Protein AF-A0A521VC53-F1 (afdb_monomer_lite)

Foldseek 3Di:
DDDDDDPDPPPPPPPPPPPPPDQADWDWDDQDDQWIWIQHSVRDIDTTPHPNPPPDGPDVCVVVVVD

pLDDT: mean 76.7, std 16.57, range [40.06, 96.5]

Structure (mmCIF, N/CA/C/O backbone):
data_AF-A0A521VC53-F1
#
_entry.id   AF-A0A521VC53-F1
#
loop_
_atom_site.group_PDB
_atom_site.id
_atom_site.type_symbol
_atom_site.label_atom_id
_atom_site.label_alt_id
_atom_site.label_comp_id
_atom_site.label_asym_id
_atom_site.label_entity_id
_atom_site.label_seq_id
_atom_site.pdbx_PDB_ins_code
_atom_site.Cartn_x
_atom_site.Cartn_y
_atom_site.Cartn_z
_atom_site.occupancy
_atom_site.B_iso_or_equiv
_atom_site.auth_seq_id
_atom_site.auth_comp_id
_atom_site.auth_asym_id
_atom_site.auth_atom_id
_atom_site.pdbx_PDB_model_num
ATOM 1 N N . MET A 1 1 ? -20.762 -25.725 69.562 1.00 40.06 1 MET A N 1
ATOM 2 C CA . MET A 1 1 ? -21.795 -25.582 68.514 1.00 40.06 1 MET A CA 1
ATOM 3 C C . MET A 1 1 ? -21.249 -24.646 67.453 1.00 40.06 1 MET A C 1
ATOM 5 O O . MET A 1 1 ? -20.975 -23.492 67.745 1.00 40.06 1 MET A O 1
ATOM 9 N N . ARG A 1 2 ? -20.951 -25.202 66.278 1.00 47.12 2 ARG A N 1
ATOM 10 C CA . ARG A 1 2 ? -20.429 -24.499 65.104 1.00 47.12 2 ARG A CA 1
ATOM 11 C C . ARG A 1 2 ? -21.592 -23.798 64.398 1.00 47.12 2 ARG A C 1
ATOM 13 O O . ARG A 1 2 ? -22.481 -24.500 63.942 1.00 47.12 2 ARG A O 1
ATOM 20 N N . ALA A 1 3 ? -21.567 -22.477 64.294 1.00 49.28 3 ALA A N 1
ATOM 21 C CA . ALA A 1 3 ? -22.285 -21.659 63.307 1.00 49.28 3 ALA A CA 1
ATOM 22 C C . ALA A 1 3 ? -21.905 -20.207 63.645 1.00 49.28 3 ALA A C 1
ATOM 24 O O . ALA A 1 3 ? -21.907 -19.847 64.810 1.00 49.28 3 ALA A O 1
ATOM 25 N N . LEU A 1 4 ? -21.484 -19.338 62.739 1.00 47.66 4 LEU A N 1
ATOM 26 C CA . LEU A 1 4 ? -21.992 -19.154 61.397 1.00 47.66 4 LEU A CA 1
ATOM 27 C C . LEU A 1 4 ? -20.886 -18.496 60.564 1.00 47.66 4 LEU A C 1
ATOM 29 O O . LEU A 1 4 ? -20.312 -17.478 60.946 1.00 47.66 4 LEU A O 1
ATOM 33 N N . ARG A 1 5 ? -20.553 -19.146 59.451 1.00 48.25 5 ARG A N 1
ATOM 34 C CA . ARG A 1 5 ? -19.697 -18.610 58.394 1.00 48.25 5 ARG A CA 1
ATOM 35 C C . ARG A 1 5 ? -20.502 -17.656 57.511 1.00 48.25 5 ARG A C 1
ATOM 37 O O . ARG A 1 5 ? -21.717 -17.784 57.425 1.00 48.25 5 ARG A O 1
ATOM 44 N N . ALA A 1 6 ? -19.744 -16.853 56.767 1.00 46.78 6 ALA A N 1
ATOM 45 C CA . ALA A 1 6 ? -20.119 -16.107 55.566 1.00 46.78 6 ALA A CA 1
ATOM 46 C C . ALA A 1 6 ? -20.691 -14.701 55.796 1.00 46.78 6 ALA A C 1
ATOM 48 O O . ALA A 1 6 ? -21.860 -14.425 55.552 1.00 46.78 6 ALA A O 1
ATOM 49 N N . VAL A 1 7 ? -19.796 -13.771 56.146 1.00 56.25 7 VAL A N 1
ATOM 50 C CA . VAL A 1 7 ? -19.925 -12.398 55.645 1.00 56.25 7 VAL A CA 1
ATOM 51 C C . VAL A 1 7 ? -19.615 -12.460 54.151 1.00 56.25 7 VAL A C 1
ATOM 53 O O . VAL A 1 7 ? -18.486 -12.733 53.743 1.00 56.25 7 VAL A O 1
ATOM 56 N N . MET A 1 8 ? -20.662 -12.314 53.347 1.00 51.19 8 MET A N 1
ATOM 57 C CA . MET A 1 8 ? -20.606 -12.262 51.894 1.00 51.19 8 MET A CA 1
ATOM 58 C C . MET A 1 8 ? -19.837 -10.995 51.499 1.00 51.19 8 MET A C 1
ATOM 60 O O . MET A 1 8 ? -20.321 -9.879 51.679 1.00 51.19 8 MET A O 1
ATOM 64 N N . VAL A 1 9 ? -18.611 -11.166 51.006 1.00 54.94 9 VAL A N 1
ATOM 65 C CA . VAL A 1 9 ? -17.843 -10.092 50.375 1.00 54.94 9 VAL A CA 1
ATOM 66 C C . VAL A 1 9 ? -18.558 -9.758 49.071 1.00 54.94 9 VAL A C 1
ATOM 68 O O . VAL A 1 9 ? -18.413 -10.464 48.075 1.00 54.94 9 VAL A O 1
ATOM 71 N N . ALA A 1 10 ? -19.367 -8.700 49.085 1.00 55.28 10 ALA A N 1
ATOM 72 C CA . ALA A 1 10 ? -19.875 -8.071 47.876 1.00 55.28 10 ALA A CA 1
ATOM 73 C C . ALA A 1 10 ? -18.699 -7.364 47.187 1.00 55.28 10 ALA A C 1
ATOM 75 O O . ALA A 1 10 ? -18.489 -6.161 47.329 1.00 55.28 10 ALA A O 1
ATOM 76 N N . GLY A 1 11 ? -17.875 -8.150 46.494 1.00 54.22 11 GLY A N 1
ATOM 77 C CA . GLY A 1 11 ? -16.872 -7.641 45.577 1.00 54.22 11 GLY A CA 1
ATOM 78 C C . GLY A 1 11 ? -17.598 -6.989 44.414 1.00 54.22 11 GLY A C 1
ATOM 79 O O . GLY A 1 11 ? -18.028 -7.671 43.487 1.00 54.22 11 GLY A O 1
ATOM 80 N N . PHE A 1 12 ? -17.763 -5.671 44.480 1.00 57.69 12 PHE A N 1
ATOM 81 C CA . PHE A 1 12 ? -18.057 -4.864 43.308 1.00 57.69 12 PHE A CA 1
ATOM 82 C C . PHE A 1 12 ? -16.855 -5.029 42.375 1.00 57.69 12 PHE A C 1
ATOM 84 O O . PHE A 1 12 ? -15.820 -4.387 42.551 1.00 57.69 12 PHE A O 1
ATOM 91 N N . VAL A 1 13 ? -16.946 -5.993 41.457 1.00 64.56 13 VAL A N 1
ATOM 92 C CA . VAL A 1 13 ? -15.967 -6.169 40.391 1.00 64.56 13 VAL A CA 1
ATOM 93 C C . VAL A 1 13 ? -16.015 -4.879 39.590 1.00 64.56 13 VAL A C 1
ATOM 95 O O . VAL A 1 13 ? -16.968 -4.634 38.852 1.00 64.56 13 VAL A O 1
ATOM 98 N N . LEU A 1 14 ? -15.007 -4.030 39.795 1.00 63.44 14 LEU A N 1
ATOM 99 C CA . LEU A 1 14 ? -14.667 -2.945 38.892 1.00 63.44 14 LEU A CA 1
ATOM 100 C C . LEU A 1 14 ? -14.536 -3.595 37.512 1.00 63.44 14 LEU A C 1
ATOM 102 O O . LEU A 1 14 ? -13.527 -4.232 37.220 1.00 63.44 14 LEU A O 1
ATOM 106 N N . SER A 1 15 ? -15.586 -3.511 36.693 1.00 60.78 15 SER A N 1
ATOM 107 C CA . SER A 1 15 ? -15.447 -3.755 35.264 1.00 60.78 15 SER A CA 1
ATOM 108 C C . SER A 1 15 ? -14.437 -2.715 34.803 1.00 60.78 15 SER A C 1
ATOM 110 O O . SER A 1 15 ? -14.748 -1.524 34.909 1.00 60.78 15 SER A O 1
ATOM 112 N N . PRO A 1 16 ? -13.220 -3.108 34.388 1.00 59.22 16 PRO A N 1
ATOM 113 C CA . PRO A 1 16 ? -12.289 -2.156 33.822 1.00 59.22 16 PRO A CA 1
ATOM 114 C C . PRO A 1 16 ? -13.033 -1.600 32.620 1.00 59.22 16 PRO A C 1
ATOM 116 O O . PRO A 1 16 ? -13.413 -2.366 31.730 1.00 59.22 16 PRO A O 1
ATOM 119 N N . GLY A 1 17 ? -13.369 -0.310 32.692 1.00 60.16 17 GLY A N 1
ATOM 120 C CA . GLY A 1 17 ? -14.118 0.377 31.656 1.00 60.16 17 GLY A CA 1
ATOM 121 C C . GLY A 1 17 ? -13.549 -0.027 30.311 1.00 60.16 17 GLY A C 1
ATOM 122 O O . GLY A 1 17 ? -12.327 -0.109 30.175 1.00 60.16 17 GLY A O 1
ATOM 123 N N . ALA A 1 18 ? -14.450 -0.366 29.385 1.00 61.06 18 ALA 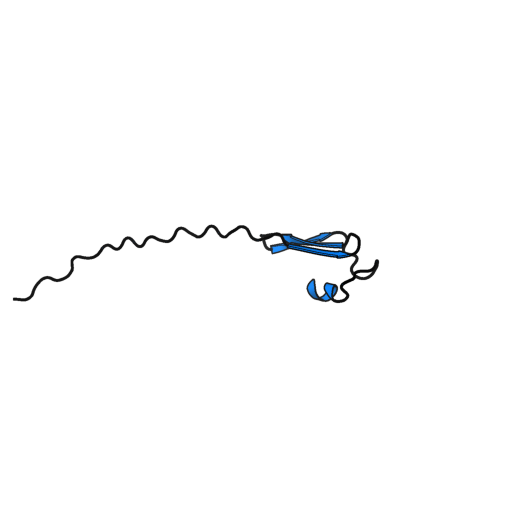A N 1
ATOM 124 C CA . ALA A 1 18 ? -14.125 -0.714 28.016 1.00 61.06 18 ALA A CA 1
ATOM 125 C C . ALA A 1 18 ? -12.932 0.132 27.577 1.00 61.06 18 ALA A C 1
ATOM 127 O O . ALA A 1 18 ? -13.045 1.359 27.515 1.00 61.06 18 ALA A O 1
ATOM 128 N N . LEU A 1 19 ? -11.777 -0.521 27.390 1.00 62.72 19 LEU A N 1
ATOM 129 C CA . LEU A 1 19 ? -10.615 0.121 26.801 1.00 62.72 19 LEU A CA 1
ATOM 130 C C . LEU A 1 19 ? -11.155 0.769 25.534 1.00 62.72 19 LEU A C 1
ATOM 132 O O . LEU A 1 19 ? -11.614 0.061 24.636 1.00 62.72 19 LEU A O 1
ATOM 136 N N . LEU A 1 20 ? -11.191 2.101 25.500 1.00 64.62 20 LEU A N 1
ATOM 137 C CA . LEU A 1 20 ? -11.417 2.813 24.259 1.00 64.62 20 LEU A CA 1
ATOM 138 C C . LEU A 1 20 ? -10.305 2.307 23.353 1.00 64.62 20 LEU A C 1
ATOM 140 O O . LEU A 1 20 ? -9.135 2.586 23.617 1.00 64.62 20 LEU A O 1
ATOM 144 N N . ALA A 1 21 ? -10.661 1.448 22.394 1.00 67.38 21 ALA A N 1
ATOM 145 C CA . ALA A 1 21 ? -9.708 0.930 21.436 1.00 67.38 21 ALA A CA 1
ATOM 146 C C . ALA A 1 21 ? -9.008 2.156 20.863 1.00 67.38 21 ALA A C 1
ATOM 148 O O . ALA A 1 21 ? -9.681 3.064 20.363 1.00 67.38 21 ALA A O 1
ATOM 149 N N . ALA A 1 22 ? -7.687 2.229 21.042 1.00 71.31 22 ALA A N 1
ATOM 150 C CA . ALA A 1 22 ? -6.924 3.315 20.462 1.00 71.31 22 ALA A CA 1
ATOM 151 C C . ALA A 1 22 ? -7.302 3.368 18.975 1.00 71.31 22 ALA A C 1
ATOM 153 O O . ALA A 1 22 ? -7.400 2.301 18.352 1.00 71.31 22 ALA A O 1
ATOM 154 N N . PRO A 1 23 ? -7.607 4.556 18.425 1.00 75.31 23 PRO A N 1
ATOM 155 C CA . PRO A 1 23 ? -7.909 4.653 17.009 1.00 75.31 23 PRO A CA 1
ATOM 156 C C . PRO A 1 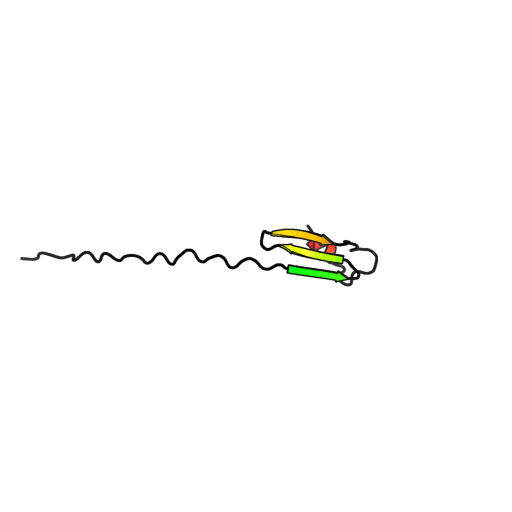23 ? -6.764 3.985 16.248 1.00 75.31 23 PRO A C 1
ATOM 158 O O . PRO A 1 23 ? -5.598 4.228 16.559 1.00 75.31 23 PRO A O 1
ATOM 161 N N . GLY A 1 24 ? -7.105 3.084 15.322 1.00 84.62 24 GLY A N 1
ATOM 162 C CA . GLY A 1 24 ? -6.106 2.400 14.507 1.00 84.62 24 GLY A CA 1
ATOM 163 C C . GLY A 1 24 ? -5.190 3.407 13.808 1.00 84.62 24 GLY A C 1
ATOM 164 O O . GLY A 1 24 ? -5.540 4.575 13.633 1.00 84.62 24 GLY A O 1
ATOM 165 N N . GLU A 1 25 ? -4.005 2.968 13.412 1.00 92.81 25 GLU A N 1
ATOM 166 C CA . GLU A 1 25 ? -3.057 3.841 12.724 1.00 92.81 25 GLU A CA 1
ATOM 167 C C . GLU A 1 25 ? -3.384 3.932 11.231 1.00 92.81 25 GLU A C 1
ATOM 169 O O . GLU A 1 25 ? -3.739 2.937 10.596 1.00 92.81 25 GLU A O 1
ATOM 174 N N . THR A 1 26 ? -3.221 5.125 10.656 1.00 96.31 26 THR A N 1
ATOM 175 C CA . THR A 1 26 ? -3.152 5.276 9.200 1.00 96.31 26 THR A CA 1
ATOM 176 C C . THR A 1 26 ? -1.761 4.854 8.744 1.00 96.31 26 THR A C 1
ATOM 178 O O . THR A 1 26 ? -0.776 5.472 9.150 1.00 96.31 26 THR A O 1
ATOM 181 N N . LYS A 1 27 ? -1.661 3.847 7.875 1.00 95.94 27 LYS A N 1
ATOM 182 C CA . LYS A 1 27 ? -0.369 3.423 7.311 1.00 95.94 27 LYS A CA 1
ATOM 183 C C . LYS A 1 27 ? -0.207 3.977 5.912 1.00 95.94 27 LYS A C 1
ATOM 185 O O . LYS A 1 27 ? -1.133 3.890 5.114 1.00 95.94 27 LYS A O 1
ATOM 190 N N . ILE A 1 28 ? 0.970 4.511 5.609 1.00 95.94 28 ILE A N 1
ATOM 191 C CA . ILE A 1 28 ? 1.302 5.034 4.284 1.00 95.94 28 ILE A CA 1
ATOM 192 C C . ILE A 1 28 ? 2.517 4.277 3.762 1.00 95.94 28 ILE A C 1
ATOM 194 O O . ILE A 1 28 ? 3.553 4.231 4.422 1.00 95.94 28 ILE A O 1
ATOM 198 N N . HIS A 1 29 ? 2.383 3.708 2.569 1.00 93.06 29 HIS A N 1
ATOM 199 C CA . HIS A 1 29 ? 3.470 3.095 1.821 1.00 93.06 29 HIS A CA 1
ATOM 200 C C . HIS A 1 29 ? 3.703 3.884 0.530 1.00 93.06 29 HIS A C 1
ATOM 202 O O . HIS A 1 29 ? 2.752 4.203 -0.186 1.00 93.06 29 HIS A O 1
ATOM 208 N N . TRP A 1 30 ? 4.963 4.205 0.236 1.00 92.62 30 TRP A N 1
ATOM 209 C CA . TRP A 1 30 ? 5.368 4.883 -0.995 1.00 92.62 30 TRP A CA 1
ATOM 210 C C . TRP A 1 30 ? 6.040 3.890 -1.939 1.00 92.62 30 TRP A C 1
ATOM 212 O O . TRP A 1 30 ? 7.099 3.355 -1.624 1.00 92.62 30 TRP A O 1
ATOM 222 N N . TYR A 1 31 ? 5.439 3.694 -3.109 1.00 90.00 31 TYR A N 1
ATOM 223 C CA . TYR A 1 31 ? 5.922 2.776 -4.141 1.00 90.00 31 TYR A CA 1
ATOM 224 C C . TYR A 1 31 ? 6.797 3.470 -5.199 1.00 90.00 31 TYR A C 1
ATOM 226 O O . TYR A 1 31 ? 7.067 2.901 -6.249 1.00 90.00 31 TYR A O 1
ATOM 234 N N . GLY A 1 32 ? 7.245 4.708 -4.972 1.00 86.25 32 GLY A N 1
ATOM 235 C CA . GLY A 1 32 ? 8.003 5.482 -5.961 1.00 86.25 32 GLY A CA 1
ATOM 236 C C . GLY A 1 32 ? 7.138 6.427 -6.802 1.00 86.25 32 GLY A C 1
ATOM 237 O O . GLY A 1 32 ? 5.922 6.292 -6.889 1.00 86.25 32 GLY A O 1
ATOM 238 N N . HIS A 1 33 ? 7.778 7.430 -7.414 1.00 87.19 33 HIS A N 1
ATOM 239 C CA . HIS A 1 33 ? 7.106 8.494 -8.178 1.00 87.19 33 HIS A CA 1
ATOM 240 C C . HIS A 1 33 ? 5.929 9.113 -7.386 1.00 87.19 33 HIS A C 1
ATOM 242 O O . HIS A 1 33 ? 6.151 9.572 -6.263 1.00 87.19 33 HIS A O 1
ATOM 248 N N . ALA A 1 34 ? 4.708 9.102 -7.931 1.00 90.69 34 ALA A N 1
ATOM 249 C CA . ALA A 1 34 ? 3.482 9.537 -7.260 1.00 90.69 34 ALA A CA 1
ATOM 250 C C . ALA A 1 34 ? 2.613 8.370 -6.732 1.00 90.69 34 ALA A C 1
ATOM 252 O O . ALA A 1 34 ? 1.483 8.606 -6.305 1.00 90.69 34 ALA A O 1
ATOM 253 N N . ALA A 1 35 ? 3.136 7.136 -6.715 1.00 92.69 35 ALA A N 1
ATOM 254 C CA . ALA A 1 35 ? 2.402 5.949 -6.290 1.00 92.69 35 ALA A CA 1
ATOM 255 C C . ALA A 1 35 ? 2.413 5.779 -4.760 1.00 92.69 35 ALA A C 1
ATOM 257 O O . ALA A 1 35 ? 3.466 5.586 -4.142 1.00 92.69 35 ALA A O 1
ATOM 258 N N . PHE A 1 36 ? 1.227 5.794 -4.146 1.00 93.75 36 PHE A N 1
ATOM 259 C CA . PHE A 1 36 ? 1.050 5.593 -2.704 1.00 93.75 36 PHE A CA 1
ATOM 260 C C . PHE A 1 36 ? -0.063 4.598 -2.394 1.00 93.75 36 PHE A C 1
ATOM 262 O O . PHE A 1 36 ? -1.080 4.540 -3.087 1.00 93.75 36 PHE A O 1
ATOM 269 N N . ARG A 1 37 ? 0.096 3.885 -1.278 1.00 94.81 37 ARG A N 1
ATOM 270 C CA . ARG A 1 37 ? -0.964 3.107 -0.637 1.00 94.81 37 ARG A CA 1
ATOM 271 C C . ARG A 1 37 ? -1.201 3.604 0.773 1.00 94.81 37 ARG A C 1
ATOM 273 O O . ARG A 1 37 ? -0.261 3.751 1.550 1.00 94.81 37 ARG A O 1
ATOM 280 N N . ILE A 1 38 ? -2.465 3.844 1.090 1.00 96.50 38 ILE A N 1
ATOM 281 C 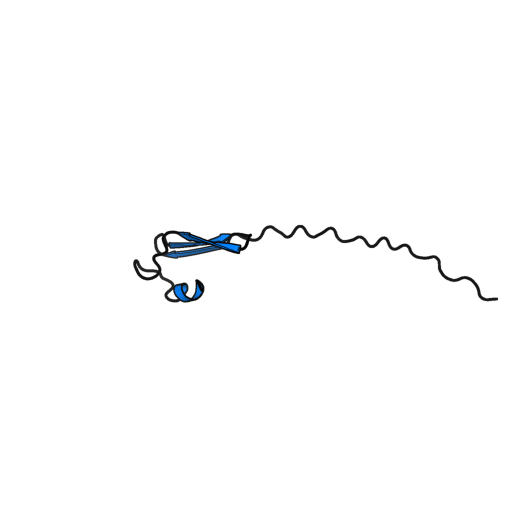CA . ILE A 1 38 ? -2.908 4.321 2.393 1.00 96.50 38 ILE A CA 1
ATOM 282 C C . ILE A 1 38 ? -3.876 3.293 2.970 1.00 96.50 38 ILE A C 1
ATOM 284 O O . ILE A 1 38 ? -4.911 3.016 2.366 1.00 96.50 38 ILE A O 1
ATOM 288 N N . GLU A 1 39 ? -3.547 2.744 4.136 1.00 96.50 39 GLU A N 1
ATOM 289 C CA . GLU A 1 39 ? -4.484 1.974 4.956 1.00 96.50 39 GLU A CA 1
ATOM 290 C C . GLU A 1 39 ? -5.127 2.908 5.977 1.00 96.50 39 GLU A C 1
ATOM 292 O O . GLU A 1 39 ? -4.420 3.589 6.721 1.00 96.50 39 GLU A O 1
ATOM 297 N N . THR A 1 40 ? -6.457 2.949 6.024 1.00 95.56 40 THR A N 1
ATOM 298 C CA . THR A 1 40 ? -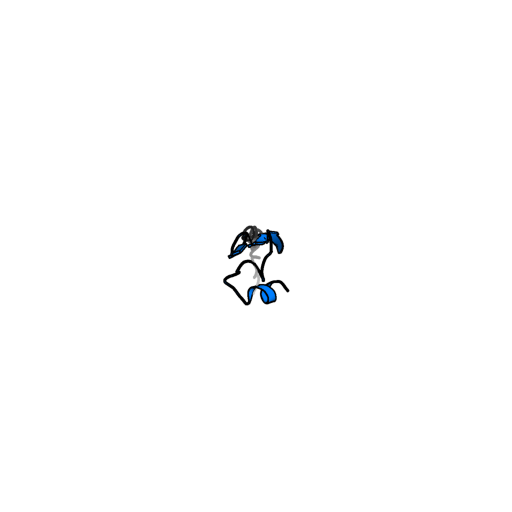7.194 3.712 7.032 1.00 95.56 40 THR A CA 1
ATOM 299 C C . THR A 1 40 ? -7.317 2.912 8.333 1.00 95.56 40 THR A C 1
ATOM 301 O O . THR A 1 40 ? -7.312 1.679 8.306 1.00 95.56 40 THR A O 1
ATOM 304 N N . PRO A 1 41 ? -7.553 3.582 9.475 1.00 95.06 41 PRO A N 1
ATOM 305 C CA . PRO A 1 41 ? -7.788 2.911 10.757 1.00 95.06 41 PRO A CA 1
ATOM 306 C C . PRO A 1 41 ? -8.951 1.909 10.738 1.00 95.06 41 PRO A C 1
ATOM 308 O O . PRO A 1 41 ? -8.968 0.951 11.504 1.00 95.06 41 PRO A O 1
ATOM 311 N N . SER A 1 42 ? -9.934 2.134 9.862 1.00 91.56 42 SER A N 1
ATOM 312 C CA . SER A 1 42 ? -11.094 1.261 9.664 1.00 91.56 42 SER A CA 1
ATOM 313 C C . SER A 1 42 ? -10.836 0.086 8.711 1.00 91.56 42 SER A C 1
ATOM 315 O O . SER A 1 42 ? -11.765 -0.665 8.423 1.00 91.56 42 SER A O 1
ATOM 317 N N . GLY A 1 43 ? -9.606 -0.074 8.210 1.00 91.19 43 GLY A N 1
ATOM 318 C CA . GLY A 1 43 ? -9.211 -1.146 7.291 1.00 91.19 43 GLY A CA 1
ATOM 319 C C . GLY A 1 43 ? -9.457 -0.849 5.809 1.00 91.19 43 GLY A C 1
ATOM 320 O O . GLY A 1 43 ? -9.316 -1.741 4.978 1.00 91.19 43 GLY A O 1
ATOM 321 N N . GLY A 1 44 ? -9.827 0.384 5.456 1.00 94.50 44 GLY A N 1
ATOM 322 C CA . GLY A 1 44 ? -9.948 0.806 4.062 1.00 94.50 44 GLY A CA 1
ATOM 323 C C . GLY A 1 44 ? -8.577 0.933 3.400 1.00 94.50 44 GLY A C 1
ATOM 324 O O . GLY A 1 44 ? -7.613 1.333 4.047 1.00 94.50 44 GLY A O 1
ATOM 325 N N . VAL A 1 45 ? -8.493 0.628 2.106 1.00 96.00 45 VAL A N 1
ATOM 326 C CA . VAL A 1 45 ? -7.262 0.769 1.317 1.00 96.00 45 VAL A CA 1
ATOM 327 C C . VAL A 1 45 ? -7.503 1.768 0.194 1.00 96.00 45 VAL A C 1
ATOM 329 O O . VAL A 1 45 ? -8.442 1.619 -0.586 1.00 96.00 45 VAL A O 1
ATOM 332 N N . ILE A 1 46 ? -6.650 2.786 0.114 1.00 96.19 46 ILE A N 1
ATOM 333 C CA . ILE A 1 46 ? -6.661 3.800 -0.941 1.00 96.19 46 ILE A CA 1
ATOM 334 C C . ILE A 1 46 ? -5.349 3.693 -1.709 1.00 96.19 46 ILE A C 1
ATOM 336 O O . ILE A 1 46 ? -4.274 3.723 -1.110 1.00 96.19 46 ILE A O 1
ATOM 340 N N . LEU A 1 47 ? -5.444 3.598 -3.033 1.00 95.19 47 LEU A N 1
ATOM 341 C CA . LEU A 1 47 ? -4.302 3.660 -3.938 1.00 95.19 47 LEU A CA 1
ATOM 342 C C . LEU A 1 47 ? -4.330 4.993 -4.687 1.00 95.19 47 LEU A C 1
ATOM 344 O O . LEU A 1 47 ? -5.349 5.355 -5.275 1.00 95.19 47 LEU A O 1
ATOM 348 N N . ILE A 1 48 ? -3.216 5.718 -4.654 1.00 95.19 48 ILE A N 1
ATOM 349 C CA . ILE A 1 48 ? -3.023 6.973 -5.385 1.00 95.19 48 ILE A CA 1
ATOM 350 C C . ILE A 1 48 ? -2.018 6.705 -6.494 1.00 95.19 48 ILE A C 1
ATOM 352 O O . ILE A 1 48 ? -0.948 6.171 -6.213 1.00 95.19 48 ILE A O 1
ATOM 356 N N . ASP A 1 49 ? -2.397 7.061 -7.724 1.00 92.88 49 ASP A N 1
ATOM 357 C CA . ASP A 1 49 ? -1.583 6.946 -8.942 1.00 92.88 49 ASP A CA 1
ATOM 358 C C . ASP A 1 49 ? -0.766 5.633 -9.019 1.00 92.88 49 ASP A C 1
ATOM 360 O O . ASP A 1 49 ? 0.465 5.664 -8.978 1.00 92.88 49 ASP A O 1
ATOM 364 N N . PRO A 1 50 ? -1.424 4.451 -9.051 1.00 88.06 50 PRO A N 1
ATOM 365 C CA . PRO A 1 50 ? -0.787 3.154 -8.801 1.00 88.06 50 PRO A CA 1
ATOM 366 C C . PRO A 1 50 ? 0.047 2.634 -9.988 1.00 88.06 50 PRO A C 1
ATOM 368 O O . PRO A 1 50 ? -0.186 1.543 -10.515 1.00 88.06 50 PRO A O 1
ATOM 371 N N . TRP A 1 51 ? 1.059 3.389 -10.406 1.00 86.00 51 TRP A N 1
ATOM 372 C CA . TRP A 1 51 ? 2.040 2.960 -11.400 1.00 86.00 51 TRP A CA 1
ATOM 373 C C . TRP A 1 51 ? 3.098 2.057 -10.772 1.00 86.00 51 TRP A C 1
ATOM 375 O O . TRP A 1 51 ? 4.182 2.488 -10.390 1.00 86.00 51 TRP A O 1
ATOM 385 N N . LEU A 1 52 ? 2.781 0.772 -10.671 1.00 77.12 52 LEU A N 1
ATOM 386 C CA . LEU A 1 52 ? 3.646 -0.198 -9.995 1.00 77.12 52 LEU A CA 1
ATOM 387 C C . LEU A 1 52 ? 4.661 -0.856 -10.937 1.00 77.12 52 LEU A C 1
ATOM 389 O O . LEU A 1 52 ? 5.664 -1.397 -10.477 1.00 77.12 52 LEU A O 1
ATOM 393 N N . THR A 1 53 ? 4.423 -0.804 -12.251 1.00 74.56 53 THR A N 1
ATOM 394 C CA . THR A 1 53 ? 5.263 -1.454 -13.273 1.00 74.56 53 THR A CA 1
ATOM 395 C C . THR A 1 53 ? 6.068 -0.475 -14.132 1.00 74.56 53 THR A C 1
ATOM 397 O O . THR A 1 53 ? 7.159 -0.826 -14.578 1.00 74.56 53 THR A O 1
ATOM 400 N N . SER A 1 54 ? 5.576 0.743 -14.364 1.00 69.19 54 SER A N 1
ATOM 401 C CA . SER A 1 54 ? 6.262 1.808 -15.115 1.00 69.19 54 SER A CA 1
ATOM 402 C C . SER A 1 54 ? 5.525 3.135 -14.893 1.00 69.19 54 SER A C 1
ATOM 404 O O . SER A 1 54 ? 4.329 3.119 -15.136 1.00 69.19 54 SER A O 1
ATOM 406 N N . PRO A 1 55 ? 6.135 4.270 -14.489 1.00 64.50 55 PRO A N 1
ATOM 407 C CA . PRO A 1 55 ? 7.556 4.508 -14.224 1.00 64.50 55 PRO A CA 1
ATOM 408 C C . PRO A 1 55 ? 8.101 3.721 -13.020 1.00 64.50 55 PRO A C 1
ATOM 410 O O . PRO A 1 55 ? 7.382 2.993 -12.346 1.00 64.50 55 PRO A O 1
ATOM 413 N N . ALA A 1 56 ? 9.419 3.787 -12.813 1.00 68.38 56 ALA A N 1
ATOM 414 C CA . ALA A 1 56 ? 10.149 2.866 -11.946 1.00 68.38 56 ALA A CA 1
ATOM 415 C C . ALA A 1 56 ? 9.703 2.902 -10.469 1.00 68.38 56 ALA A C 1
ATOM 417 O O . ALA A 1 56 ? 10.050 3.815 -9.723 1.00 68.38 56 ALA A O 1
ATOM 418 N N . ASN A 1 57 ? 9.039 1.830 -10.044 1.00 75.38 57 ASN A N 1
ATOM 419 C CA . ASN A 1 57 ? 8.869 1.446 -8.647 1.00 75.38 57 ASN A CA 1
ATOM 420 C C . ASN A 1 57 ? 10.163 0.775 -8.121 1.00 75.38 57 ASN A C 1
ATOM 422 O O . ASN A 1 57 ? 10.672 -0.139 -8.796 1.00 75.38 57 ASN A O 1
ATOM 426 N N . PRO A 1 58 ? 10.741 1.213 -6.980 1.00 76.88 58 PRO A N 1
ATOM 427 C CA . PRO A 1 58 ? 11.912 0.576 -6.380 1.00 76.88 58 PRO A CA 1
ATOM 428 C C . PRO A 1 58 ? 11.606 -0.815 -5.805 1.00 76.88 58 PRO A C 1
ATOM 430 O O . PRO A 1 58 ? 12.484 -1.676 -5.826 1.00 76.88 58 PRO A O 1
ATOM 433 N N . ASP A 1 59 ? 10.378 -1.062 -5.352 1.00 84.06 59 ASP A N 1
ATOM 434 C CA . ASP A 1 59 ? 9.941 -2.351 -4.831 1.00 84.06 59 ASP A CA 1
ATOM 435 C C . ASP A 1 59 ? 9.297 -3.206 -5.933 1.00 84.06 59 ASP A C 1
ATOM 437 O O . ASP A 1 59 ? 8.137 -3.036 -6.320 1.00 84.06 59 ASP A O 1
ATOM 441 N N . LYS A 1 60 ? 10.068 -4.176 -6.430 1.00 78.94 60 LYS A N 1
ATOM 442 C CA . LYS A 1 60 ? 9.636 -5.094 -7.493 1.00 78.94 60 LYS A CA 1
ATOM 443 C C . LYS A 1 60 ? 8.607 -6.131 -7.039 1.00 78.94 60 LYS A C 1
ATOM 445 O O . LYS A 1 60 ? 8.003 -6.761 -7.903 1.00 78.94 60 LYS A O 1
ATOM 450 N N . ASN A 1 61 ? 8.401 -6.296 -5.732 1.00 82.69 61 ASN A N 1
ATOM 451 C CA . ASN A 1 61 ? 7.473 -7.279 -5.176 1.00 82.69 61 ASN A CA 1
ATOM 452 C C . ASN A 1 61 ? 6.130 -6.674 -4.762 1.00 82.69 61 ASN A C 1
ATOM 454 O O . ASN A 1 61 ? 5.167 -7.420 -4.649 1.00 82.69 61 ASN A O 1
ATOM 458 N N . SER A 1 62 ? 6.041 -5.352 -4.625 1.00 81.19 62 SER A N 1
ATOM 459 C CA . SER A 1 62 ? 4.832 -4.593 -4.262 1.00 81.19 62 SER A CA 1
ATOM 460 C C . SER A 1 62 ? 3.506 -5.064 -4.880 1.00 81.19 62 SER A C 1
ATOM 462 O O . SER A 1 62 ? 2.469 -4.993 -4.229 1.00 81.19 62 SER A O 1
ATOM 464 N N . LEU A 1 63 ? 3.512 -5.567 -6.119 1.00 80.69 63 LEU A N 1
ATOM 465 C CA . LEU A 1 63 ? 2.315 -6.102 -6.779 1.00 80.69 63 LEU A CA 1
ATOM 466 C C . LEU A 1 63 ? 1.682 -7.286 -6.037 1.00 80.69 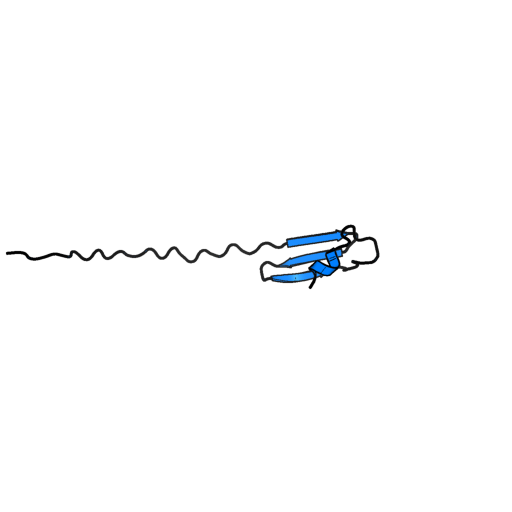63 LEU A C 1
ATOM 468 O O . LEU A 1 63 ? 0.462 -7.400 -6.026 1.00 80.69 63 LEU A O 1
ATOM 472 N N . SER A 1 64 ? 2.484 -8.165 -5.433 1.00 83.12 64 SER A N 1
ATOM 473 C CA . SER A 1 64 ? 1.969 -9.337 -4.713 1.00 83.12 64 SER A CA 1
ATOM 474 C C . SER A 1 64 ? 1.374 -8.982 -3.349 1.00 83.12 64 SER A C 1
ATOM 476 O O . SER A 1 64 ? 0.610 -9.762 -2.790 1.00 83.12 64 SER A O 1
ATOM 478 N N . GLU A 1 65 ? 1.686 -7.796 -2.825 1.00 81.81 65 GLU A N 1
ATOM 479 C CA . GLU A 1 65 ? 1.200 -7.313 -1.530 1.00 81.81 65 GLU A CA 1
ATOM 480 C C . GLU A 1 65 ? -0.191 -6.669 -1.615 1.00 81.81 65 GLU A C 1
ATOM 482 O O . GLU A 1 65 ? -0.806 -6.367 -0.590 1.00 81.81 65 GLU A O 1
ATOM 487 N N . LEU A 1 66 ? -0.695 -6.437 -2.831 1.00 78.38 66 LEU A N 1
ATOM 488 C CA . LEU A 1 66 ? -1.991 -5.797 -3.059 1.00 78.38 66 LEU A CA 1
ATOM 489 C C . LEU A 1 66 ? -3.183 -6.763 -3.027 1.00 78.38 66 LEU A C 1
ATOM 491 O O . LEU A 1 66 ? -4.311 -6.283 -2.893 1.00 78.38 66 LEU A O 1
ATOM 495 N N . GLY A 1 67 ? -2.937 -8.078 -3.071 1.00 65.75 67 GLY A N 1
ATOM 496 C CA . GLY A 1 67 ? -3.966 -9.128 -3.067 1.00 65.75 67 GLY A CA 1
ATOM 497 C C . GLY A 1 67 ? -4.065 -9.889 -4.379 1.00 65.75 67 GLY A C 1
ATOM 498 O O . GLY A 1 67 ? -4.186 -9.234 -5.437 1.00 65.75 67 GLY A O 1
#

Secondary structure (DSSP, 8-state):
--------------------PPPPPPEEEE-STT-EEEE-TTS-EEEES--SSSS--S-SSGGGGG-

Sequence (67 aa):
MRALRAVMVAGFVLSPGALLAAPGETKIHWYGHAAFRIETPSGGVILIDPWLTSPANPDKNSLSELG

Radius of gyration: 27.06 Å; chains: 1; bounding box: 34×35×84 Å

=== Feature glossary ===
Key to the feature types in this record:

— What the protein is —

Primary structure: the covalent order of the twenty standard amino acids along the backbone. Two proteins with the same sequence will (almost always) fold to the same structure; two with 30% identity often share a fold but not the details.

Database cross-references. InterPro integrates a dozen domain/family signature databases into unified entries with residue-range hits. GO terms attach function/process/location labels with evidence codes. CATH codes position the fold in a four-level structural taxonomy. Organism is the NCBI-taxonomy species name.

— Where its atoms are —

The mmCIF block holds the 3D Cartesian coordinates of each backbone atom (N, Cα, C, O) in ångströms. mmCIF is the PDB's canonical archive format — a tagged-loop text representation of the atomic model.

Six rendered views show the 3D structure from the faces of a cube — i.e. along ±x, ±y, ±z. Rendering representation is drawn randomly per protein from cartoon (secondary-structure ribbons), sticks (backbone bonds), or molecular surface; coloring is either N→C rainbow (blue at the N-terminus through red at the C-terminus) or one color per chain.

— Local backbone conformation —

DSSP 8-state secondary structure assigns each residue one of H (α-helix), G (3₁₀-helix), I (π-helix), E (extended β-strand), B (isolated β-bridge), T (hydrogen-bonded turn), S (bend), or '-' (coil). The assignment is computed from backbone hydrogen-bond geometry via the Kabsch–Sander algorithm.

P-SEA three-state annotation labels each residue as helix, strand, or coil based purely on the geometry of the Cα trace. It serves as a fallback when the full backbone (and thus DSSP) is unavailable.

The φ/ψ torsion pair specifies the backbone conformation at each residue. φ rotates about the N–Cα bond, ψ about the Cα–C bond. Steric clashes forbid most of the (φ, ψ) plane — the allowed regions (α-helix basin, β-sheet basin, left-handed helix) are the Ramachandran-allowed regions.

— Global shape and packing —

The geometric summary reports three shape descriptors. Rg (radius of gyration) measures how spread out the Cα atoms are about their centre of mass; compact globular proteins have small Rg, elongated or unfolded ones large. Cα contacts (<8 Å, |i−j|>4) count long-range residue pairs in spatial proximity — high for tightly packed folds, near zero for rods or random coil. The bounding-box extents give the protein's footprint along x, y, z in Å.

Accessible surface area quantifies burial. A residue with SASA near zero is packed into the hydrophobic core; one with SASA >100 Å² sits on the surface. Computed here via the Shrake–Rupley numerical algorithm with a 1.4 Å probe.

Plot images: a contact map (which residues are close in 3D, as an N×N binary image), a Ramachandran scatter (backbone torsion angles, revealing secondary-structure composition at a glance), and — for AlphaFold structures — a PAE heatmap (pairwise prediction confidence).

— Structural neighborhood —

The Foldseek 3Di string encodes local tertiary geometry as a 20-letter alphabet — one character per residue — derived from the relative positions of nearby Cα atoms. Unlike the amino-acid sequence, 3Di is a direct function of the 3D structure, so two proteins with the same fold have similar 3Di strings even at low sequence identity.

Nearest PDB neighbors are the top structural matches found by Foldseek when searching this structure against the entire Protein Data Bank. Each hit reports a TM-score (0 to 1; >0.5 almost 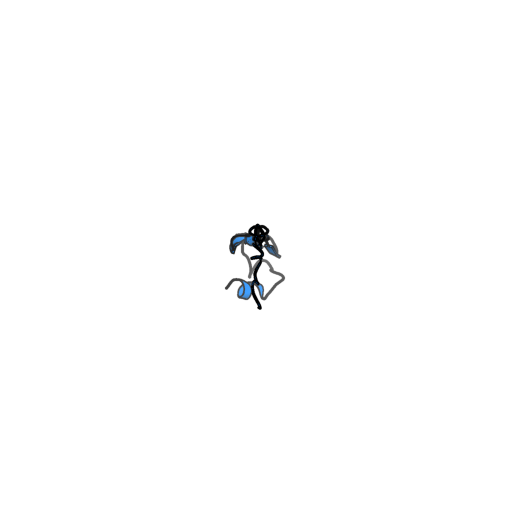always implies the same fold) and an E-value. These are *structural* homologs — they may share no detectable sequence similarity.

— Confidence and disorder —

For AlphaFold models, the B-factor field carries pLDDT — the model's own estimate of local accuracy on a 0–100 scale. Regions with pLDDT<50 should be treated as essentially unmodeled; they often correspond to intrinsically disordered segments.

B-factor (Debye–Waller factor) reflects atomic displacement in the crystal lattice. It is an experimental observable (units Å²), not a prediction; low values mean the atom is pinned down, high values mean it moves or is heterogeneous across the crystal.

Predicted aligned error is AlphaFold's pairwise confidence. Unlike pLDDT (per-residue), PAE is per-residue-pair and captures whether two parts of the structure are correctly placed relative to each other. Units are ångströms of expected positional error.